Protein AF-A0A7R9UGI3-F1 (afdb_monomer_lite)

Foldseek 3Di:
DEAEAAQLVDPQVVVCVVDALVVLLVVLVVVLVVLLVVQVVVCVVPVDRGAYEYEYECPNPDPDDDPSSVVSVVVSVVVCCVPPPRRQQAYEYAPQDPVNVVVCVVCVVVDDPVVVNRYAYQPDHLCVQCPVSGPCCVPPPPLCCDDCNSNRNVPD

Secondary structure (DSSP, 8-state):
-EEEEEGGG--HHHHTTTS-HHHHHHHHHHHHHHHHHHHHHHHHHHSS---EEEEEE-TT--S---HHHHHHHHHHHHHHHHHSTT-EEEEEEES--HHHHHHHHHHGGGS-HHHHHHEEEPPS-GGGT-GGG-HHHHHHS-GGGS-GGGT-STT-

Sequence (156 aa):
PLAIIRAGKIDAKQLMKAVSVDELVDWFLWNKEQAYRICDGETRATGMLTQQITANDLSDVGVRQDKDFGKALGTSSKLSTKYYPALQSTVVLLNLPLVAKLLFAFFRPLLPEAVLKKIKVCPGNTASGDIATCPFAMARLAVEQLPGFLAGKADK

Structure (mmCIF, N/CA/C/O backbone):
data_AF-A0A7R9UGI3-F1
#
_entry.id   AF-A0A7R9UGI3-F1
#
loop_
_atom_site.group_PDB
_atom_site.id
_atom_site.type_symbol
_atom_site.label_atom_id
_atom_site.label_alt_id
_atom_site.label_comp_id
_atom_site.label_asym_id
_atom_site.label_entity_id
_atom_site.label_seq_id
_atom_site.pdbx_PDB_ins_code
_atom_site.Cartn_x
_atom_site.Cartn_y
_atom_site.Cartn_z
_atom_site.occupancy
_atom_site.B_iso_or_equiv
_atom_site.auth_seq_id
_atom_site.auth_comp_id
_atom_site.auth_asym_id
_atom_site.auth_atom_id
_atom_site.pdbx_PDB_model_num
ATOM 1 N N . PRO A 1 1 ? -7.588 -6.558 8.643 1.00 87.62 1 PRO A N 1
ATOM 2 C CA . PRO A 1 1 ? -6.121 -6.777 8.524 1.00 87.62 1 PRO A CA 1
ATOM 3 C C . PRO A 1 1 ? -5.398 -5.497 8.081 1.00 87.62 1 PRO A C 1
ATOM 5 O O . PRO A 1 1 ? -5.967 -4.713 7.316 1.00 87.62 1 PRO A O 1
ATOM 8 N N . LEU A 1 2 ? -4.167 -5.295 8.559 1.00 87.88 2 LEU A N 1
ATOM 9 C CA . LEU A 1 2 ? -3.303 -4.179 8.176 1.00 87.88 2 LEU A CA 1
ATOM 10 C C . LEU A 1 2 ? -2.200 -4.666 7.230 1.00 87.88 2 LEU A C 1
ATOM 12 O O . LEU A 1 2 ? -1.439 -5.560 7.582 1.00 87.88 2 LEU A O 1
ATOM 16 N N . ALA A 1 3 ? -2.090 -4.044 6.059 1.00 90.50 3 ALA A N 1
ATOM 17 C CA . ALA A 1 3 ? -0.985 -4.260 5.129 1.00 90.50 3 ALA A CA 1
ATOM 18 C C . ALA A 1 3 ? -0.059 -3.036 5.118 1.00 90.50 3 ALA A C 1
ATOM 20 O O . ALA A 1 3 ? -0.515 -1.916 4.882 1.00 90.50 3 ALA A O 1
ATOM 21 N N . ILE A 1 4 ? 1.235 -3.245 5.356 1.00 90.00 4 ILE A N 1
ATOM 22 C CA . ILE A 1 4 ? 2.252 -2.186 5.343 1.00 90.00 4 ILE A CA 1
ATOM 23 C C . ILE A 1 4 ? 3.022 -2.253 4.023 1.00 90.00 4 ILE A C 1
ATOM 25 O O . ILE A 1 4 ? 3.580 -3.290 3.676 1.00 90.00 4 ILE A O 1
ATOM 29 N N . ILE A 1 5 ? 3.066 -1.140 3.295 1.00 91.44 5 ILE A N 1
ATOM 30 C CA . ILE A 1 5 ? 3.742 -1.008 2.002 1.00 91.44 5 ILE A CA 1
ATOM 31 C C . ILE A 1 5 ? 4.811 0.074 2.131 1.00 91.44 5 ILE A C 1
ATOM 33 O O . ILE A 1 5 ? 4.493 1.221 2.431 1.00 91.44 5 ILE A O 1
ATOM 37 N N . ARG A 1 6 ? 6.076 -0.276 1.877 1.00 91.25 6 ARG A N 1
ATOM 38 C CA . ARG A 1 6 ? 7.212 0.662 1.884 1.00 91.25 6 ARG A CA 1
ATOM 39 C C . ARG A 1 6 ? 7.604 1.013 0.455 1.00 91.25 6 ARG A C 1
ATOM 41 O O . ARG A 1 6 ? 8.503 0.403 -0.119 1.00 91.25 6 ARG A O 1
ATOM 48 N N . ALA A 1 7 ? 6.889 1.963 -0.136 1.00 88.69 7 ALA A N 1
ATOM 49 C CA . ALA A 1 7 ? 6.944 2.207 -1.573 1.00 88.69 7 ALA A CA 1
ATOM 50 C C . ALA A 1 7 ? 8.316 2.706 -2.049 1.00 88.69 7 ALA A C 1
ATOM 52 O O . ALA A 1 7 ? 8.755 2.310 -3.120 1.00 88.69 7 ALA A O 1
ATOM 53 N N . GLY A 1 8 ? 9.023 3.525 -1.264 1.00 87.75 8 GLY A N 1
ATOM 54 C CA . GLY A 1 8 ? 10.339 4.044 -1.665 1.00 87.75 8 GLY A CA 1
ATOM 55 C C . GLY A 1 8 ? 11.501 3.067 -1.488 1.00 87.75 8 GLY A C 1
ATOM 56 O O . GLY A 1 8 ? 12.630 3.398 -1.827 1.00 87.75 8 GLY A O 1
ATOM 57 N N . LYS A 1 9 ? 11.257 1.858 -0.964 1.00 90.75 9 LYS A N 1
ATOM 58 C CA . LYS A 1 9 ? 12.301 0.834 -0.788 1.00 90.75 9 LYS A CA 1
ATOM 59 C C . LYS A 1 9 ? 12.423 -0.126 -1.968 1.00 90.75 9 LYS A C 1
ATOM 61 O O . LYS A 1 9 ? 13.299 -0.984 -1.956 1.00 90.75 9 LYS A O 1
ATOM 66 N N . ILE A 1 10 ? 11.555 -0.003 -2.968 1.00 89.94 10 ILE A N 1
ATOM 67 C CA . ILE A 1 10 ? 11.584 -0.871 -4.141 1.00 89.94 10 ILE A CA 1
ATOM 68 C C . ILE A 1 10 ? 12.615 -0.388 -5.167 1.00 89.94 10 ILE A C 1
ATOM 70 O O . ILE A 1 10 ? 12.578 0.762 -5.603 1.00 89.94 10 ILE A O 1
ATOM 74 N N . ASP A 1 11 ? 13.477 -1.291 -5.634 1.00 92.38 11 ASP A N 1
ATOM 75 C CA . ASP A 1 11 ? 14.196 -1.101 -6.896 1.00 92.38 11 ASP A CA 1
ATOM 76 C C . ASP A 1 11 ? 13.352 -1.677 -8.039 1.00 92.38 11 ASP A C 1
ATOM 78 O O . ASP A 1 11 ? 13.524 -2.818 -8.473 1.00 92.38 11 ASP A O 1
ATOM 82 N N . ALA A 1 12 ? 12.386 -0.884 -8.509 1.00 91.88 12 ALA A N 1
ATOM 83 C CA . ALA A 1 12 ? 11.470 -1.308 -9.565 1.00 91.88 12 ALA A CA 1
ATOM 84 C C . ALA A 1 12 ? 12.212 -1.670 -10.863 1.00 91.88 12 ALA A C 1
ATOM 86 O O . ALA A 1 12 ? 11.810 -2.592 -11.565 1.00 91.88 12 ALA A O 1
ATOM 87 N N . LYS A 1 13 ? 13.319 -0.982 -11.172 1.00 92.00 13 LYS A N 1
ATOM 88 C CA . LYS A 1 13 ? 14.089 -1.228 -12.395 1.00 92.00 13 LYS A CA 1
ATOM 89 C C . LYS A 1 13 ? 14.801 -2.573 -12.333 1.00 92.00 13 LYS A C 1
ATOM 91 O O . LYS A 1 13 ? 14.855 -3.275 -13.337 1.00 92.00 13 LYS A O 1
ATOM 96 N N . GLN A 1 14 ? 15.391 -2.917 -11.190 1.00 94.94 14 GLN A N 1
ATOM 97 C CA . GLN A 1 14 ? 16.032 -4.215 -11.019 1.00 94.94 14 GLN A CA 1
ATOM 98 C C . GLN A 1 14 ? 14.997 -5.339 -10.939 1.00 94.94 14 GLN A C 1
ATOM 100 O O . GLN A 1 14 ? 15.191 -6.367 -11.584 1.00 94.94 14 GLN A O 1
ATOM 105 N N . LEU A 1 15 ? 13.880 -5.127 -10.238 1.00 95.38 15 LEU A N 1
ATOM 106 C CA . LEU A 1 15 ? 12.787 -6.097 -10.163 1.00 95.38 15 LEU A CA 1
ATOM 107 C C . LEU A 1 15 ? 12.250 -6.455 -11.554 1.00 95.38 15 LEU A C 1
ATOM 109 O O . LEU A 1 15 ? 12.167 -7.633 -11.885 1.00 95.38 15 LEU A O 1
ATOM 113 N N . MET A 1 16 ? 11.962 -5.459 -12.400 1.00 96.56 16 MET A N 1
ATOM 114 C CA . MET A 1 16 ? 11.424 -5.705 -13.746 1.00 96.56 16 MET A CA 1
ATOM 115 C C . MET A 1 16 ? 12.428 -6.346 -14.718 1.00 96.56 16 MET A C 1
ATOM 117 O O . MET A 1 16 ? 12.049 -6.736 -15.816 1.00 96.56 16 MET A O 1
ATOM 121 N N . LYS A 1 17 ? 13.705 -6.494 -14.338 1.00 96.69 17 LYS A N 1
ATOM 122 C CA . LYS A 1 17 ? 14.652 -7.346 -15.081 1.00 96.69 17 LYS A CA 1
ATOM 123 C C . LYS A 1 17 ? 14.531 -8.825 -14.718 1.00 96.69 17 LYS A C 1
ATOM 125 O O . LYS A 1 17 ? 15.041 -9.657 -15.459 1.00 96.69 17 LYS A O 1
ATOM 130 N N . ALA A 1 18 ? 13.938 -9.135 -13.568 1.00 97.38 18 ALA A N 1
ATOM 131 C CA . ALA A 1 18 ? 13.838 -10.486 -13.029 1.00 97.38 18 ALA A CA 1
ATOM 132 C C . ALA A 1 18 ? 12.454 -11.113 -13.232 1.00 97.38 18 ALA A C 1
ATOM 134 O O . ALA A 1 18 ? 12.356 -12.335 -13.251 1.00 97.38 18 ALA A O 1
ATOM 135 N N . VAL A 1 19 ? 11.405 -10.298 -13.372 1.00 97.94 19 VAL A N 1
ATOM 136 C CA . VAL A 1 19 ? 10.024 -10.762 -13.561 1.00 97.94 19 VAL A CA 1
ATOM 137 C C . VAL A 1 19 ? 9.350 -10.033 -14.715 1.00 97.94 19 VAL A C 1
ATOM 139 O O . VAL A 1 19 ? 9.631 -8.864 -14.988 1.00 97.94 19 VAL A O 1
ATOM 142 N N . SER A 1 20 ? 8.427 -10.719 -15.374 1.00 98.12 20 SER A N 1
ATOM 143 C CA . SER A 1 20 ? 7.534 -10.133 -16.366 1.00 98.12 20 SER A CA 1
ATOM 144 C C . SER A 1 20 ? 6.442 -9.272 -15.719 1.00 98.12 20 SER A C 1
ATOM 146 O O . SER A 1 20 ? 6.178 -9.324 -14.515 1.00 98.12 20 SER A O 1
ATOM 148 N N . VAL A 1 21 ? 5.769 -8.465 -16.547 1.00 98.06 21 VAL A N 1
ATOM 149 C CA . VAL A 1 21 ? 4.607 -7.671 -16.118 1.00 98.06 21 VAL A CA 1
ATOM 150 C C . VAL A 1 21 ? 3.497 -8.570 -15.579 1.00 98.06 21 VAL A C 1
ATOM 152 O O . VAL A 1 21 ? 2.918 -8.239 -14.548 1.00 98.06 21 VAL A O 1
ATOM 155 N N . ASP A 1 22 ? 3.213 -9.687 -16.249 1.00 98.31 22 ASP A N 1
ATOM 156 C CA . ASP A 1 22 ? 2.102 -10.571 -15.888 1.00 98.31 22 ASP A CA 1
ATOM 157 C C . ASP A 1 22 ? 2.385 -11.314 -14.577 1.00 98.31 22 ASP A C 1
ATOM 159 O O . ASP A 1 22 ? 1.532 -11.321 -13.694 1.00 98.31 22 ASP A O 1
ATOM 163 N N . GLU A 1 23 ? 3.613 -11.803 -14.369 1.00 98.44 23 GLU A N 1
ATOM 164 C CA . GLU A 1 23 ? 4.020 -12.399 -13.085 1.00 98.44 23 GLU A CA 1
ATOM 165 C C . GLU A 1 23 ? 3.883 -11.405 -11.926 1.00 98.44 23 GLU A C 1
ATOM 167 O O . GLU A 1 23 ? 3.418 -11.757 -10.840 1.00 98.44 23 GLU A O 1
ATOM 172 N N . LEU A 1 24 ? 4.247 -10.137 -12.145 1.00 97.88 24 LEU A N 1
ATOM 173 C CA . LEU A 1 24 ? 4.084 -9.111 -11.121 1.00 97.88 24 LEU A CA 1
ATOM 174 C C . LEU A 1 24 ? 2.604 -8.747 -10.890 1.00 97.88 24 LEU A C 1
ATOM 176 O O . LEU A 1 24 ? 2.209 -8.472 -9.753 1.00 97.88 24 LEU A O 1
ATOM 180 N N . VAL A 1 25 ? 1.767 -8.757 -11.934 1.00 98.31 25 VAL A N 1
ATOM 181 C CA . VAL A 1 25 ? 0.307 -8.602 -11.800 1.00 98.31 25 VAL A CA 1
ATOM 182 C C . VAL A 1 25 ? -0.272 -9.732 -10.954 1.00 98.31 25 VAL A C 1
ATOM 184 O O . VAL A 1 25 ? -1.016 -9.448 -10.010 1.00 98.31 25 VAL A O 1
ATOM 187 N N . ASP A 1 26 ? 0.101 -10.976 -11.241 1.00 98.12 26 ASP A N 1
ATOM 188 C CA . ASP A 1 26 ? -0.344 -12.152 -10.496 1.00 98.12 26 ASP A CA 1
ATOM 189 C C . ASP A 1 26 ? 0.124 -12.096 -9.046 1.00 98.12 26 ASP A C 1
ATOM 191 O O . ASP A 1 26 ? -0.668 -12.336 -8.135 1.00 98.12 26 ASP A O 1
ATOM 195 N N . TRP A 1 27 ? 1.362 -11.664 -8.798 1.00 97.50 27 TRP A N 1
ATOM 196 C CA . TRP A 1 27 ? 1.856 -11.446 -7.442 1.00 97.50 27 TRP A CA 1
ATOM 197 C C . TRP A 1 27 ? 1.022 -10.402 -6.684 1.00 97.50 27 TRP A C 1
ATOM 199 O O . TRP A 1 27 ? 0.637 -10.619 -5.529 1.00 97.50 27 TRP A O 1
ATOM 209 N N . PHE A 1 28 ? 0.675 -9.276 -7.318 1.00 96.44 28 PHE A N 1
ATOM 210 C CA . PHE A 1 28 ? -0.203 -8.281 -6.698 1.00 96.44 28 PHE A CA 1
ATOM 211 C C . PHE A 1 28 ? -1.602 -8.838 -6.409 1.00 96.44 28 PHE A C 1
ATOM 213 O O . PHE A 1 28 ? -2.161 -8.550 -5.348 1.00 96.44 28 PHE A O 1
ATOM 220 N N . LEU A 1 29 ? -2.177 -9.624 -7.322 1.00 97.06 29 LEU A N 1
ATOM 221 C CA . LEU A 1 29 ? -3.491 -10.244 -7.134 1.00 97.06 29 LEU A CA 1
ATOM 222 C C . LEU A 1 29 ? -3.469 -11.330 -6.060 1.00 97.06 29 LEU A C 1
ATOM 224 O O . LEU A 1 29 ? -4.400 -11.400 -5.260 1.00 97.06 29 LEU A O 1
ATOM 228 N N . TRP A 1 30 ? -2.395 -12.108 -5.976 1.00 97.38 30 TRP A N 1
ATOM 229 C CA . TRP A 1 30 ? -2.197 -13.097 -4.924 1.00 97.38 30 TRP A CA 1
ATOM 230 C C . TRP A 1 30 ? -2.191 -12.441 -3.538 1.00 97.38 30 TRP A C 1
ATOM 232 O O . TRP A 1 30 ? -2.887 -12.906 -2.637 1.00 97.38 30 TRP A O 1
ATOM 242 N N . ASN A 1 31 ? -1.515 -11.297 -3.378 1.00 95.81 31 ASN A N 1
ATOM 243 C CA . ASN A 1 31 ? -1.571 -10.519 -2.134 1.00 95.81 31 ASN A CA 1
ATOM 244 C C . ASN A 1 31 ? -3.004 -10.067 -1.789 1.00 95.81 31 ASN A C 1
ATOM 246 O O . ASN A 1 31 ? -3.379 -10.030 -0.615 1.00 95.81 31 ASN A O 1
ATOM 250 N N . LYS A 1 32 ? -3.827 -9.730 -2.794 1.00 95.25 32 LYS A N 1
ATOM 251 C CA . LYS A 1 32 ? -5.245 -9.393 -2.577 1.00 95.25 32 LYS A CA 1
ATOM 252 C C . LYS A 1 32 ? -6.063 -10.605 -2.149 1.00 95.25 32 LYS A C 1
ATOM 254 O O . LYS A 1 32 ? -6.878 -10.459 -1.245 1.00 95.25 32 LYS A O 1
ATOM 259 N N . GLU A 1 33 ? -5.810 -11.772 -2.731 1.00 96.94 33 GLU A N 1
ATOM 260 C CA . GLU A 1 33 ? -6.464 -13.021 -2.334 1.00 96.94 33 GLU A CA 1
ATOM 261 C C . GLU A 1 33 ? -6.153 -13.369 -0.874 1.00 96.94 33 GLU A C 1
ATOM 263 O O . GLU A 1 33 ? -7.062 -13.647 -0.095 1.00 96.94 33 GLU A O 1
ATOM 268 N N . GLN A 1 34 ? -4.886 -13.266 -0.454 1.00 96.38 34 GLN A N 1
ATOM 269 C CA . GLN A 1 34 ? -4.520 -13.518 0.946 1.00 96.38 34 GLN A CA 1
ATOM 270 C C . GLN A 1 34 ? -5.275 -12.581 1.898 1.00 96.38 34 GLN A C 1
ATOM 272 O O . GLN A 1 34 ? -5.852 -13.017 2.894 1.00 96.38 34 GLN A O 1
ATOM 277 N N . ALA A 1 35 ? -5.331 -11.292 1.562 1.00 95.75 35 ALA A N 1
ATOM 278 C CA . ALA A 1 35 ? -6.078 -10.313 2.336 1.00 95.75 35 ALA A CA 1
ATOM 279 C C . ALA A 1 35 ? -7.585 -10.594 2.369 1.00 95.75 35 ALA A C 1
ATOM 281 O O . ALA A 1 35 ? -8.212 -10.432 3.417 1.00 95.75 35 ALA A O 1
ATOM 282 N N . TYR A 1 36 ? -8.164 -11.005 1.238 1.00 96.81 36 TYR A N 1
ATOM 283 C CA . TYR A 1 36 ? -9.571 -11.374 1.140 1.00 96.81 36 TYR A CA 1
ATOM 284 C C . TYR A 1 36 ? -9.898 -12.547 2.058 1.00 96.81 36 TYR A C 1
ATOM 286 O O . TYR A 1 36 ? -10.822 -12.434 2.857 1.00 96.81 36 TYR A O 1
ATOM 294 N N . ARG A 1 37 ? -9.096 -13.616 2.031 1.00 97.12 37 ARG A N 1
ATOM 295 C CA . ARG A 1 37 ? -9.298 -14.790 2.892 1.00 97.12 37 ARG A CA 1
ATOM 296 C C . ARG A 1 37 ? -9.259 -14.442 4.378 1.00 97.12 37 ARG A C 1
ATOM 298 O O . ARG A 1 37 ? -10.087 -14.939 5.135 1.00 97.12 37 ARG A O 1
ATOM 305 N N . ILE A 1 38 ? -8.347 -13.556 4.789 1.00 96.31 38 ILE A N 1
ATOM 306 C CA . ILE A 1 38 ? -8.290 -13.068 6.176 1.00 96.31 38 ILE A CA 1
ATOM 307 C C . ILE A 1 38 ? -9.563 -12.280 6.516 1.00 96.31 38 ILE A C 1
ATOM 309 O O . ILE A 1 38 ? -10.205 -12.549 7.525 1.00 96.31 38 ILE A O 1
ATOM 313 N N . CYS A 1 39 ? -9.953 -11.320 5.673 1.00 96.50 39 CYS A N 1
ATOM 314 C CA . CYS A 1 39 ? -11.161 -10.521 5.890 1.00 96.50 39 CYS A CA 1
ATOM 315 C C . CYS A 1 39 ? -12.440 -11.372 5.920 1.00 96.50 39 CYS A C 1
ATOM 317 O O . CYS A 1 39 ? -13.304 -11.125 6.758 1.00 96.50 39 CYS A O 1
ATOM 319 N N . ASP A 1 40 ? -12.577 -12.351 5.025 1.00 96.88 40 ASP A N 1
ATOM 320 C CA . ASP A 1 40 ? -13.732 -13.253 4.967 1.00 96.88 40 ASP A CA 1
ATOM 321 C C . ASP A 1 40 ? -13.807 -14.126 6.226 1.00 96.88 40 ASP A C 1
ATOM 323 O O . ASP A 1 40 ? -14.865 -14.204 6.848 1.00 96.88 40 ASP A O 1
ATOM 327 N N . GLY A 1 41 ? -12.675 -14.687 6.667 1.00 97.38 41 GLY A N 1
ATOM 328 C CA . GLY A 1 41 ? -12.589 -15.453 7.912 1.00 97.38 41 GLY A CA 1
ATOM 329 C C . GLY A 1 41 ? -13.033 -14.647 9.135 1.00 97.38 41 GLY A C 1
ATOM 330 O O . GLY A 1 41 ? -13.931 -15.074 9.861 1.00 97.38 41 GLY A O 1
ATOM 331 N N . GLU A 1 42 ? -12.479 -13.446 9.318 1.00 96.25 42 GLU A N 1
ATOM 332 C CA . GLU A 1 42 ? -12.858 -12.537 10.413 1.00 96.25 42 GLU A CA 1
ATOM 333 C C . GLU A 1 42 ? -14.326 -12.100 10.328 1.00 96.25 42 GLU A C 1
ATOM 335 O O . GLU A 1 42 ? -15.028 -12.018 11.338 1.00 96.25 42 GLU A O 1
ATOM 340 N N . THR A 1 43 ? -14.829 -11.869 9.112 1.00 97.31 43 THR A N 1
ATOM 341 C CA . THR A 1 43 ? -16.236 -11.511 8.896 1.00 97.31 43 THR A CA 1
ATOM 342 C C . THR A 1 43 ? -17.168 -12.635 9.333 1.00 97.31 43 THR A C 1
ATOM 344 O O . THR A 1 43 ? -18.160 -12.378 10.011 1.00 97.31 43 THR A O 1
ATOM 347 N N . ARG A 1 44 ? -16.848 -13.889 8.994 1.00 97.56 44 ARG A N 1
ATOM 348 C CA . ARG A 1 44 ? -17.637 -15.058 9.413 1.00 97.56 44 ARG A CA 1
ATOM 349 C C . ARG A 1 44 ? -17.567 -15.294 10.916 1.00 97.56 44 ARG A C 1
ATOM 351 O O . ARG A 1 44 ? -18.580 -15.648 11.507 1.00 97.56 44 ARG A O 1
ATOM 358 N N . ALA A 1 45 ? -16.399 -15.089 11.523 1.00 97.81 45 ALA A N 1
ATOM 359 C CA . ALA A 1 45 ? -16.202 -15.290 12.955 1.00 97.81 45 ALA A CA 1
ATOM 360 C C . ALA A 1 45 ? -16.952 -14.253 13.807 1.00 97.81 45 ALA A C 1
ATOM 362 O O . ALA A 1 45 ? -17.497 -14.589 14.854 1.00 97.81 45 ALA A O 1
ATOM 363 N N . THR A 1 46 ? -16.989 -12.996 13.358 1.00 97.00 46 THR A N 1
ATOM 364 C CA . THR A 1 46 ? -17.544 -11.878 14.140 1.00 97.00 46 THR A CA 1
ATOM 365 C C . THR A 1 46 ? -18.959 -11.472 13.732 1.00 97.00 46 THR A C 1
ATOM 367 O O . THR A 1 46 ? -19.618 -10.735 14.462 1.00 97.00 46 THR A O 1
ATOM 370 N N . GLY A 1 47 ? -19.422 -11.894 12.552 1.00 96.44 47 GLY A N 1
ATOM 371 C CA . GLY A 1 47 ? -20.661 -11.402 11.944 1.00 96.44 47 GLY A CA 1
ATOM 372 C C . GLY A 1 47 ? -20.581 -9.948 11.456 1.00 96.44 47 GLY A C 1
ATOM 373 O O . GLY A 1 47 ? -21.592 -9.394 11.028 1.00 96.44 47 GLY A O 1
ATOM 374 N N . MET A 1 48 ? -19.402 -9.317 11.503 1.00 94.62 48 MET A N 1
ATOM 375 C CA . MET A 1 48 ? -19.184 -7.932 11.083 1.00 94.62 48 MET A CA 1
ATOM 376 C C . MET A 1 48 ? -18.286 -7.869 9.852 1.00 94.62 48 MET A C 1
ATOM 378 O O . MET A 1 48 ? -17.220 -8.479 9.818 1.00 94.62 48 MET A O 1
ATOM 382 N N . LEU A 1 49 ? -18.683 -7.077 8.849 1.00 94.56 49 LEU A N 1
ATOM 383 C CA . LEU A 1 49 ? -17.891 -6.909 7.630 1.00 94.56 49 LEU A CA 1
ATOM 384 C C . LEU A 1 49 ? -16.492 -6.374 7.958 1.00 94.56 49 LEU A C 1
ATOM 386 O O . LEU A 1 49 ? -16.322 -5.219 8.353 1.00 94.56 49 LEU A O 1
ATOM 390 N N . THR A 1 50 ? -15.488 -7.210 7.722 1.00 94.62 50 THR A N 1
ATOM 391 C CA . THR A 1 50 ? -14.082 -6.876 7.920 1.00 94.62 50 THR A CA 1
ATOM 392 C C . THR A 1 50 ? -13.445 -6.489 6.593 1.00 94.62 50 THR A C 1
ATOM 394 O O . THR A 1 50 ? -13.628 -7.140 5.568 1.00 94.62 50 THR A O 1
ATOM 397 N N . GLN A 1 51 ? -12.672 -5.405 6.610 1.00 94.38 51 GLN A N 1
ATOM 398 C CA . GLN A 1 51 ? -12.009 -4.855 5.431 1.00 94.38 51 GLN A CA 1
ATOM 399 C C . GLN A 1 51 ? -10.523 -4.605 5.709 1.00 94.38 51 GLN A C 1
ATOM 401 O O . GLN A 1 51 ? -10.086 -4.442 6.852 1.00 94.38 51 GLN A O 1
ATOM 406 N N . GLN A 1 52 ? -9.732 -4.537 4.643 1.00 93.88 52 GLN A N 1
ATOM 407 C CA . GLN A 1 52 ? -8.309 -4.244 4.717 1.00 93.88 52 GLN A CA 1
ATOM 408 C C . GLN A 1 52 ? -8.045 -2.738 4.856 1.00 93.88 52 GLN A C 1
ATOM 410 O O . GLN A 1 52 ? -8.637 -1.906 4.156 1.00 93.88 52 GLN A O 1
ATOM 415 N N . ILE A 1 53 ? -7.068 -2.407 5.701 1.00 91.44 53 ILE A N 1
ATOM 416 C CA . ILE A 1 53 ? -6.400 -1.105 5.745 1.00 91.44 53 ILE A CA 1
ATOM 417 C C . ILE A 1 53 ? -4.995 -1.271 5.155 1.00 91.44 53 ILE A C 1
ATOM 419 O O . ILE A 1 53 ? -4.305 -2.236 5.475 1.00 91.44 53 ILE A O 1
ATOM 423 N N . THR A 1 54 ? -4.560 -0.345 4.297 1.00 91.00 54 THR A N 1
ATOM 424 C CA . THR A 1 54 ? -3.160 -0.282 3.843 1.00 91.00 54 THR A CA 1
ATOM 425 C C . THR A 1 54 ? -2.481 0.958 4.400 1.00 91.00 54 THR A C 1
ATOM 427 O O . THR A 1 54 ? -3.001 2.062 4.256 1.00 91.00 54 THR A O 1
ATOM 430 N N . ALA A 1 55 ? -1.316 0.784 5.015 1.00 88.75 55 ALA A N 1
ATOM 431 C CA . ALA A 1 55 ? -0.421 1.863 5.406 1.00 88.75 55 ALA A CA 1
ATOM 432 C C . ALA A 1 55 ? 0.730 1.940 4.404 1.00 88.75 55 ALA A C 1
ATOM 434 O O . ALA A 1 55 ? 1.508 1.002 4.267 1.00 88.75 55 ALA A O 1
ATOM 435 N N . ASN A 1 56 ? 0.810 3.050 3.678 1.00 89.44 56 ASN A N 1
ATOM 436 C CA . ASN A 1 56 ? 1.768 3.260 2.603 1.00 89.44 56 ASN A CA 1
ATOM 437 C C . ASN A 1 56 ? 2.801 4.260 3.105 1.00 89.44 56 ASN A C 1
ATOM 439 O O . ASN A 1 56 ? 2.520 5.454 3.183 1.00 89.44 56 ASN A O 1
ATOM 443 N N . ASP A 1 57 ? 3.971 3.759 3.475 1.00 88.56 57 ASP A N 1
ATOM 444 C CA . ASP A 1 57 ? 5.148 4.566 3.755 1.00 88.56 57 ASP A CA 1
ATOM 445 C C . ASP A 1 57 ? 5.757 5.031 2.432 1.00 88.56 57 ASP A C 1
ATOM 447 O O . ASP A 1 57 ? 6.272 4.231 1.642 1.00 88.56 57 ASP A O 1
ATOM 451 N N . LEU A 1 58 ? 5.641 6.335 2.185 1.00 88.62 58 LEU A N 1
ATOM 452 C CA . LEU A 1 58 ? 6.119 6.992 0.975 1.00 88.62 58 LEU A CA 1
ATOM 453 C C . LEU A 1 58 ? 7.472 7.686 1.177 1.00 88.62 58 LEU A C 1
ATOM 455 O O . LEU A 1 58 ? 7.892 8.457 0.310 1.00 88.62 58 LEU A O 1
ATOM 459 N N . SER A 1 59 ? 8.166 7.394 2.284 1.00 86.56 59 SER A N 1
ATOM 460 C CA . SER A 1 59 ? 9.568 7.784 2.455 1.00 86.56 59 SER A CA 1
ATOM 461 C C . SER A 1 59 ? 10.379 7.291 1.263 1.00 86.56 59 SER A C 1
ATOM 463 O O . SER A 1 59 ? 10.183 6.162 0.815 1.00 86.56 59 SER A O 1
ATOM 465 N N . ASP A 1 60 ? 11.283 8.129 0.762 1.00 85.75 60 ASP A N 1
ATOM 466 C CA . ASP A 1 60 ? 12.191 7.826 -0.353 1.00 85.75 60 ASP A CA 1
ATOM 467 C C . ASP A 1 60 ? 11.510 7.540 -1.705 1.00 85.75 60 ASP A C 1
ATOM 469 O O . ASP A 1 60 ? 12.167 7.113 -2.654 1.00 85.75 60 ASP A O 1
ATOM 473 N N . VAL A 1 61 ? 10.201 7.787 -1.844 1.00 84.19 61 VAL A N 1
ATOM 474 C CA . VAL A 1 61 ? 9.525 7.630 -3.138 1.00 84.19 61 VAL A CA 1
ATOM 475 C C . VAL A 1 61 ? 10.044 8.669 -4.131 1.00 84.19 61 VAL A C 1
ATOM 477 O O . VAL A 1 61 ? 9.884 9.877 -3.946 1.00 84.19 61 VAL A O 1
ATOM 480 N N . GLY A 1 62 ? 10.642 8.180 -5.217 1.00 76.94 62 GLY A N 1
ATOM 481 C CA . GLY A 1 62 ? 11.061 8.995 -6.351 1.00 76.94 62 GLY A CA 1
ATOM 482 C C . GLY A 1 62 ? 9.895 9.416 -7.252 1.00 76.94 62 GLY A C 1
ATOM 483 O O . GLY A 1 62 ? 8.833 8.799 -7.272 1.00 76.94 62 GLY A O 1
ATOM 484 N N . VAL A 1 63 ? 10.112 10.462 -8.054 1.00 70.06 63 VAL A N 1
ATOM 485 C CA . VAL A 1 63 ? 9.106 10.995 -8.998 1.00 70.06 63 VAL A CA 1
ATOM 486 C C . VAL A 1 63 ? 8.959 10.115 -10.249 1.00 70.06 63 VAL A C 1
ATOM 488 O O . VAL A 1 63 ? 7.939 10.161 -10.934 1.00 70.06 63 VAL A O 1
ATOM 491 N N . ARG A 1 64 ? 9.973 9.301 -10.569 1.00 73.06 64 ARG A N 1
ATOM 492 C CA . ARG A 1 64 ? 10.006 8.472 -11.778 1.00 73.06 64 ARG A CA 1
ATOM 493 C C . ARG A 1 64 ? 9.807 7.003 -11.425 1.00 73.06 64 ARG A C 1
ATOM 495 O O . ARG A 1 64 ? 10.642 6.412 -10.750 1.00 73.06 64 ARG A O 1
ATOM 502 N N . GLN A 1 65 ? 8.727 6.424 -11.935 1.00 79.31 65 GLN A N 1
ATOM 503 C CA . GLN A 1 65 ? 8.431 4.998 -11.831 1.00 79.31 65 GLN A CA 1
ATOM 504 C C . GLN A 1 65 ? 8.894 4.273 -13.101 1.00 79.31 65 GLN A C 1
ATOM 506 O O . GLN A 1 65 ? 8.851 4.837 -14.200 1.00 79.31 65 GLN A O 1
ATOM 511 N N . ASP A 1 66 ? 9.343 3.027 -12.955 1.00 91.06 66 ASP A N 1
ATOM 512 C CA . ASP A 1 66 ? 9.564 2.142 -14.097 1.00 91.06 66 ASP A CA 1
ATOM 513 C C . ASP A 1 66 ? 8.238 1.909 -14.850 1.00 91.06 66 ASP A C 1
ATOM 515 O O . ASP A 1 66 ? 7.180 1.760 -14.231 1.00 91.06 66 ASP A O 1
ATOM 519 N N . LYS A 1 67 ? 8.273 1.937 -16.189 1.00 93.62 67 LYS A N 1
ATOM 520 C CA . LYS A 1 67 ? 7.055 1.893 -17.015 1.00 93.62 67 LYS A CA 1
ATOM 521 C C . LYS A 1 67 ? 6.322 0.562 -16.883 1.00 93.62 67 LYS A C 1
ATOM 523 O O . LYS A 1 67 ? 5.094 0.562 -16.791 1.00 93.62 67 LYS A O 1
ATOM 528 N N . ASP A 1 68 ? 7.059 -0.540 -16.850 1.00 95.62 68 ASP A N 1
ATOM 529 C CA . ASP A 1 68 ? 6.484 -1.880 -16.796 1.00 95.62 68 ASP A CA 1
ATOM 530 C C . ASP A 1 68 ? 5.983 -2.184 -15.386 1.00 95.62 68 ASP A C 1
ATOM 532 O O . ASP A 1 68 ? 4.876 -2.699 -15.220 1.00 95.62 68 ASP A O 1
ATOM 536 N N . PHE A 1 69 ? 6.703 -1.714 -14.365 1.00 94.75 69 PHE A N 1
ATOM 537 C CA . PHE A 1 69 ? 6.209 -1.735 -12.989 1.00 94.75 69 PHE A CA 1
ATOM 538 C C . PHE A 1 69 ? 4.905 -0.927 -12.835 1.00 94.75 69 PHE A C 1
ATOM 540 O O . PHE A 1 69 ? 3.937 -1.384 -12.223 1.00 94.75 69 PHE A O 1
ATOM 547 N N . GLY A 1 70 ? 4.841 0.272 -13.427 1.00 93.38 70 GLY A N 1
ATOM 548 C CA . GLY A 1 70 ? 3.628 1.094 -13.465 1.00 93.38 70 GLY A CA 1
ATOM 549 C C . GLY A 1 70 ? 2.467 0.415 -14.196 1.00 93.38 70 GLY A C 1
ATOM 550 O O . GLY A 1 70 ? 1.329 0.457 -13.720 1.00 93.38 70 GLY A O 1
ATOM 551 N N . LYS A 1 71 ? 2.749 -0.266 -15.313 1.00 95.81 71 LYS A N 1
ATOM 552 C CA . LYS A 1 71 ? 1.763 -1.058 -16.060 1.00 95.81 71 LYS A CA 1
ATOM 553 C C . LYS A 1 71 ? 1.217 -2.214 -15.219 1.00 95.81 71 LYS A C 1
ATOM 555 O O . LYS A 1 71 ? -0.004 -2.389 -15.176 1.00 95.81 71 LYS A O 1
ATOM 560 N N . ALA A 1 72 ? 2.081 -2.955 -14.526 1.00 96.62 72 ALA A N 1
ATOM 561 C CA . ALA A 1 72 ? 1.677 -4.041 -13.635 1.00 96.62 72 ALA A CA 1
ATOM 562 C C . ALA A 1 72 ? 0.783 -3.526 -12.496 1.00 96.62 72 ALA A C 1
ATOM 564 O O . ALA A 1 72 ? -0.321 -4.032 -12.290 1.00 96.62 72 ALA A O 1
ATOM 565 N N . LEU A 1 73 ? 1.201 -2.452 -11.816 1.00 93.25 73 LEU A N 1
ATOM 566 C CA . LEU A 1 73 ? 0.440 -1.837 -10.725 1.00 93.25 73 LEU A CA 1
ATOM 567 C C . LEU A 1 73 ? -0.932 -1.314 -11.184 1.00 93.25 73 LEU A C 1
ATOM 569 O O . LEU A 1 73 ? -1.941 -1.495 -10.498 1.00 93.25 73 LEU A O 1
ATOM 573 N N . GLY A 1 74 ? -0.991 -0.665 -12.349 1.00 92.06 74 GLY A N 1
ATOM 574 C CA . GLY A 1 74 ? -2.239 -0.159 -12.920 1.00 92.06 74 GLY A CA 1
ATOM 575 C C . GLY A 1 74 ? -3.196 -1.279 -13.335 1.00 92.06 74 GLY A C 1
ATOM 576 O O . GLY A 1 74 ? -4.401 -1.192 -13.084 1.00 92.06 74 GLY A O 1
ATOM 577 N N . THR A 1 75 ? -2.668 -2.348 -13.932 1.00 96.50 75 THR A N 1
ATOM 578 C CA . THR A 1 75 ? -3.451 -3.520 -14.350 1.00 96.50 75 THR A CA 1
ATOM 579 C C . THR A 1 75 ? -4.010 -4.263 -13.140 1.00 96.50 75 THR A C 1
ATOM 581 O O . THR A 1 75 ? -5.221 -4.481 -13.063 1.00 96.50 75 THR A O 1
ATOM 584 N N . SER A 1 76 ? -3.172 -4.554 -12.141 1.00 95.56 76 SER A N 1
ATOM 585 C CA . SER A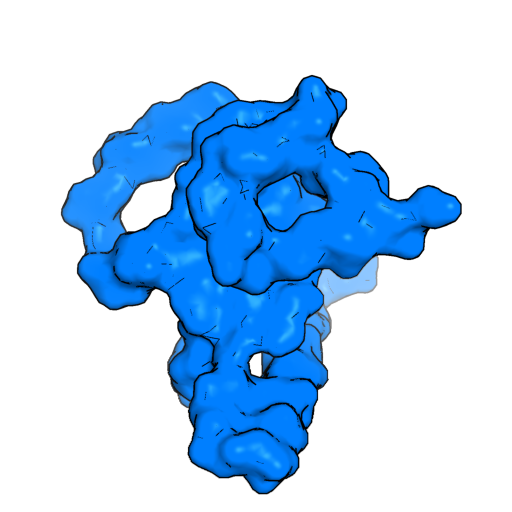 1 76 ? -3.606 -5.228 -10.914 1.00 95.56 76 SER A CA 1
ATOM 586 C C . SER A 1 76 ? -4.610 -4.387 -10.115 1.00 95.56 76 SER A C 1
ATOM 588 O O . SER A 1 76 ? -5.579 -4.924 -9.582 1.00 95.56 76 SER A O 1
ATOM 590 N N . SER A 1 77 ? -4.470 -3.057 -10.096 1.00 90.25 77 SER A N 1
ATOM 591 C CA . SER A 1 77 ? -5.440 -2.152 -9.458 1.00 90.25 77 SER A CA 1
ATOM 592 C C . SER A 1 77 ? -6.830 -2.233 -10.105 1.00 90.25 77 SER A C 1
ATOM 594 O O . SER A 1 77 ? -7.837 -2.333 -9.398 1.00 90.25 77 SER A O 1
ATOM 596 N N . LYS A 1 78 ? -6.903 -2.268 -11.444 1.00 92.25 78 LYS A N 1
ATOM 597 C CA . LYS A 1 78 ? -8.171 -2.450 -12.174 1.00 92.25 78 LYS A CA 1
ATOM 598 C C . LYS A 1 78 ? -8.793 -3.818 -11.891 1.00 92.25 78 LYS A C 1
ATOM 600 O O . LYS A 1 78 ? -9.970 -3.891 -11.545 1.00 92.25 78 LYS A O 1
ATOM 605 N N . LEU A 1 79 ? -7.998 -4.884 -11.986 1.00 95.38 79 LEU A N 1
ATOM 606 C CA . LEU A 1 79 ? -8.458 -6.252 -11.735 1.00 95.38 79 LEU A CA 1
ATOM 607 C C . LEU A 1 79 ? -8.909 -6.448 -10.284 1.00 95.38 79 LEU A C 1
ATOM 609 O O . LEU A 1 79 ? -9.973 -7.010 -10.048 1.00 95.38 79 LEU A O 1
ATOM 613 N N . SER A 1 80 ? -8.175 -5.906 -9.312 1.00 91.12 80 SER A N 1
ATOM 614 C CA . SER A 1 80 ? -8.545 -6.010 -7.896 1.00 91.12 80 SER A CA 1
ATOM 615 C C . SER A 1 80 ? -9.876 -5.330 -7.575 1.00 91.12 80 SER A C 1
ATOM 617 O O . SER A 1 80 ? -10.633 -5.841 -6.759 1.00 91.12 80 SER A O 1
ATOM 619 N N . THR A 1 81 ? -10.206 -4.229 -8.258 1.00 87.81 81 THR A N 1
ATOM 620 C CA . THR A 1 81 ? -11.511 -3.565 -8.104 1.00 87.81 81 THR A CA 1
ATOM 621 C C . THR A 1 81 ? -12.655 -4.441 -8.626 1.00 87.81 81 THR A C 1
ATOM 623 O O . THR A 1 81 ? -13.757 -4.384 -8.088 1.00 87.81 81 THR A O 1
ATOM 626 N N . LYS A 1 82 ? -12.389 -5.266 -9.648 1.00 92.75 82 LYS A N 1
ATOM 627 C CA . LYS A 1 82 ? -13.356 -6.208 -10.224 1.00 92.75 82 LYS A CA 1
ATOM 628 C C . LYS A 1 82 ? -13.509 -7.477 -9.380 1.00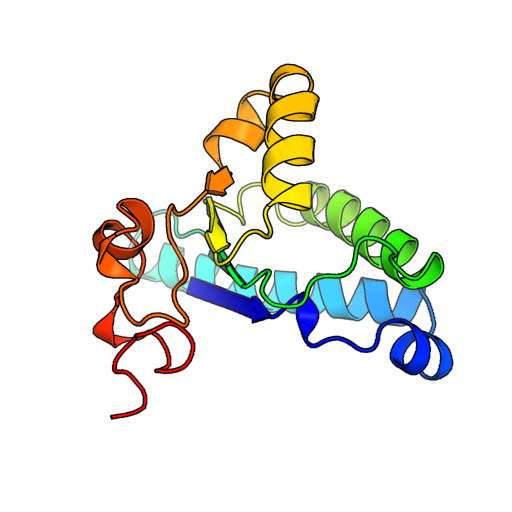 92.75 82 LYS A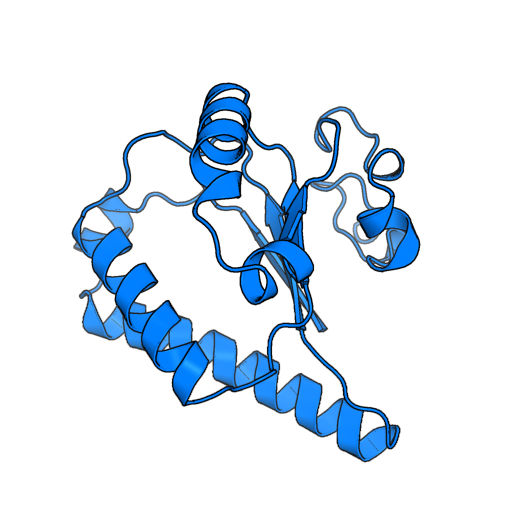 C 1
ATOM 630 O O . LYS A 1 82 ? -14.632 -7.901 -9.144 1.00 92.75 82 LYS A O 1
ATOM 635 N N . TYR A 1 83 ? -12.401 -8.087 -8.964 1.00 94.44 83 TYR A N 1
ATOM 636 C CA . TYR A 1 83 ? -12.405 -9.393 -8.293 1.00 94.44 83 TYR A CA 1
ATOM 637 C C . TYR A 1 83 ? -12.635 -9.307 -6.786 1.00 94.44 83 TYR A C 1
ATOM 639 O O . TYR A 1 83 ? -13.258 -10.195 -6.219 1.00 94.44 83 TYR A O 1
ATOM 647 N N . TYR A 1 84 ? -12.192 -8.223 -6.148 1.00 93.44 84 TYR A N 1
ATOM 648 C CA . TYR A 1 84 ? -12.287 -8.040 -4.699 1.00 93.44 84 TYR A CA 1
ATOM 649 C C . TYR A 1 84 ? -13.031 -6.744 -4.357 1.00 93.44 84 TYR A C 1
ATOM 651 O O . TYR A 1 84 ? -12.467 -5.839 -3.719 1.00 93.44 84 TYR A O 1
ATOM 659 N N . PRO A 1 85 ? -14.298 -6.606 -4.798 1.00 88.56 85 PRO A N 1
ATOM 660 C CA . PRO A 1 85 ? -15.081 -5.425 -4.485 1.00 88.56 85 PRO A CA 1
ATOM 661 C C . PRO A 1 85 ? -15.190 -5.276 -2.964 1.00 88.56 85 PRO A C 1
ATOM 663 O O . PRO A 1 85 ? -15.339 -6.244 -2.228 1.00 88.56 85 PRO A O 1
ATOM 666 N N . ALA A 1 86 ? -15.077 -4.038 -2.485 1.00 85.31 86 ALA A N 1
ATOM 667 C CA . ALA A 1 86 ? -15.132 -3.698 -1.062 1.00 85.31 86 ALA A CA 1
ATOM 668 C C . ALA A 1 86 ? -14.052 -4.329 -0.154 1.00 85.31 86 ALA A C 1
ATOM 670 O O . ALA A 1 86 ? -14.128 -4.142 1.055 1.00 85.31 86 ALA A O 1
ATOM 671 N N . LEU A 1 87 ? -12.993 -4.958 -0.678 1.00 92.50 87 LEU A N 1
ATOM 672 C CA . LEU A 1 87 ? -11.902 -5.452 0.176 1.00 92.50 87 LEU A CA 1
ATOM 673 C C . LEU A 1 87 ? -11.162 -4.313 0.897 1.00 92.50 87 LEU A C 1
ATOM 675 O O . LEU A 1 87 ? -10.809 -4.429 2.067 1.00 92.50 87 LEU A O 1
ATOM 679 N N . GLN A 1 88 ? -10.921 -3.197 0.207 1.00 90.62 88 GLN A N 1
ATOM 680 C CA . GLN A 1 88 ? -10.169 -2.067 0.754 1.00 90.62 88 GLN A CA 1
ATOM 681 C C . GLN A 1 88 ? -11.096 -1.044 1.431 1.00 90.62 88 GLN A C 1
ATOM 683 O O . GLN A 1 88 ? -11.872 -0.362 0.745 1.00 90.62 88 GLN A O 1
ATOM 688 N N . SER A 1 89 ? -10.933 -0.875 2.748 1.00 90.94 89 SER A N 1
ATOM 689 C CA . SER A 1 89 ? -11.580 0.186 3.536 1.00 90.94 89 SER A CA 1
ATOM 690 C C . SER A 1 89 ? -10.824 1.503 3.424 1.00 90.94 89 SER A C 1
ATOM 692 O O . SER A 1 89 ? -11.404 2.536 3.093 1.00 90.94 89 SER A O 1
ATOM 694 N N . THR A 1 90 ? -9.524 1.499 3.731 1.00 89.75 90 THR A N 1
ATOM 695 C CA . THR A 1 90 ? -8.769 2.749 3.896 1.00 89.75 90 THR A CA 1
ATOM 696 C C . THR A 1 90 ? -7.331 2.621 3.425 1.00 89.75 90 THR A C 1
ATOM 698 O O . THR A 1 90 ? -6.683 1.610 3.673 1.00 89.75 90 THR A O 1
ATOM 701 N N . VAL A 1 91 ? -6.845 3.648 2.735 1.00 90.31 91 VAL A N 1
ATOM 702 C CA . VAL A 1 91 ? -5.475 3.797 2.247 1.00 90.31 91 VAL A CA 1
ATOM 703 C C . VAL A 1 91 ? -4.846 4.956 3.010 1.00 90.31 91 VAL A C 1
ATOM 705 O O . VAL A 1 91 ? -5.190 6.116 2.792 1.00 90.31 91 VAL A O 1
ATOM 708 N N . VAL A 1 92 ? -3.950 4.635 3.932 1.00 88.75 92 VAL A N 1
ATOM 709 C CA . VAL A 1 92 ? -3.209 5.601 4.740 1.00 88.75 92 VAL A CA 1
ATOM 710 C C . VAL A 1 92 ? -1.910 5.932 4.022 1.00 88.75 92 VAL A C 1
ATOM 712 O O . VAL A 1 92 ? -1.171 5.021 3.648 1.00 88.75 92 VAL A O 1
ATOM 715 N N . LEU A 1 93 ? -1.641 7.217 3.809 1.00 88.56 93 LEU A N 1
ATOM 716 C CA . LEU A 1 93 ? -0.395 7.715 3.230 1.00 88.56 93 LEU A CA 1
ATOM 717 C C . LEU A 1 93 ? 0.453 8.328 4.346 1.00 88.56 93 LEU A C 1
ATOM 719 O O . LEU A 1 93 ? 0.047 9.315 4.964 1.00 88.56 93 LEU A O 1
ATOM 723 N N . LEU A 1 94 ? 1.614 7.728 4.590 1.00 86.88 94 LEU A N 1
ATOM 724 C CA . LEU A 1 94 ? 2.612 8.129 5.579 1.00 86.88 94 LEU A CA 1
ATOM 725 C C . LEU A 1 94 ? 3.821 8.737 4.859 1.00 86.88 94 LEU A C 1
ATOM 727 O O . LEU A 1 94 ? 4.126 8.353 3.730 1.00 86.88 94 LEU A O 1
ATOM 731 N N . ASN A 1 95 ? 4.516 9.673 5.512 1.00 86.50 95 ASN A N 1
ATOM 732 C CA . ASN A 1 95 ? 5.789 10.240 5.037 1.00 86.50 95 ASN A CA 1
ATOM 733 C C . ASN A 1 95 ? 5.749 10.806 3.613 1.00 86.50 95 ASN A C 1
ATOM 735 O O . ASN A 1 95 ? 6.720 10.724 2.868 1.00 86.50 95 ASN A O 1
ATOM 739 N N . LEU A 1 96 ? 4.612 11.386 3.222 1.00 84.69 96 LEU A N 1
ATOM 740 C CA . LEU A 1 96 ? 4.416 11.904 1.872 1.00 84.69 96 LEU A CA 1
ATOM 741 C C . LEU A 1 96 ? 5.423 13.051 1.598 1.00 84.69 96 LEU A C 1
ATOM 743 O O . LEU A 1 96 ? 5.363 14.075 2.297 1.00 84.69 96 LEU A O 1
ATOM 747 N N . PRO A 1 97 ? 6.331 12.920 0.605 1.00 82.56 97 PRO A N 1
ATOM 748 C CA . PRO A 1 97 ? 7.315 13.955 0.300 1.00 82.56 97 PRO A CA 1
ATOM 749 C C . PRO A 1 97 ? 6.634 15.227 -0.214 1.00 82.56 97 PRO A C 1
ATOM 751 O O . PRO A 1 97 ? 5.539 15.174 -0.777 1.00 82.56 97 PRO A O 1
ATOM 754 N N . LEU A 1 98 ? 7.278 16.387 -0.036 1.00 81.19 98 LEU A N 1
ATOM 755 C CA . LEU A 1 98 ? 6.683 17.700 -0.335 1.00 81.19 98 LEU A CA 1
ATOM 756 C C . LEU A 1 98 ? 6.150 17.793 -1.776 1.00 81.19 98 LEU A C 1
ATOM 758 O O . LEU A 1 98 ? 5.035 18.259 -1.997 1.00 81.19 98 LEU A O 1
ATOM 762 N N . VAL A 1 99 ? 6.908 17.279 -2.747 1.00 77.81 99 VAL A N 1
ATOM 763 C CA . VAL A 1 99 ? 6.500 17.249 -4.160 1.00 77.81 99 VAL A CA 1
ATOM 764 C C . VAL A 1 99 ? 5.231 16.414 -4.352 1.00 77.81 99 VAL A C 1
ATOM 766 O O . VAL A 1 99 ? 4.299 16.850 -5.023 1.00 77.81 99 VAL A O 1
ATOM 769 N N . ALA A 1 100 ? 5.142 15.244 -3.715 1.00 79.00 100 ALA A N 1
ATOM 770 C CA . ALA A 1 100 ? 3.957 14.395 -3.799 1.00 79.00 100 ALA A CA 1
ATOM 771 C C . ALA A 1 100 ? 2.753 14.996 -3.050 1.00 79.00 100 ALA A C 1
ATOM 773 O O . ALA A 1 100 ? 1.623 14.836 -3.505 1.00 79.00 100 ALA A O 1
ATOM 774 N N . LYS A 1 101 ? 2.977 15.742 -1.956 1.00 80.56 101 LYS A N 1
ATOM 775 C CA . LYS A 1 101 ? 1.936 16.541 -1.280 1.00 80.56 101 LYS A CA 1
ATOM 776 C C . LYS A 1 101 ? 1.341 17.584 -2.224 1.00 80.56 101 LYS A C 1
ATOM 778 O O . LYS A 1 101 ? 0.120 17.678 -2.317 1.00 80.56 101 LYS A O 1
ATOM 783 N N . LEU A 1 102 ? 2.191 18.324 -2.938 1.00 79.19 102 LEU A N 1
ATOM 784 C CA . LEU A 1 102 ? 1.767 19.351 -3.893 1.00 79.19 102 LEU A CA 1
ATOM 785 C C . LEU A 1 102 ? 1.003 18.744 -5.075 1.00 79.19 102 LEU A C 1
ATOM 787 O O . LEU A 1 102 ? -0.089 19.208 -5.396 1.00 79.19 102 LEU A O 1
ATOM 791 N N . LEU A 1 103 ? 1.522 17.665 -5.670 1.00 77.56 103 LEU A N 1
ATOM 792 C CA . LEU A 1 103 ? 0.837 16.961 -6.758 1.00 77.56 103 LEU A CA 1
ATOM 793 C C . LEU A 1 103 ? -0.510 16.396 -6.297 1.00 77.56 103 LEU A C 1
ATOM 795 O O . LEU A 1 103 ? -1.522 16.610 -6.959 1.00 77.56 103 LEU A O 1
ATOM 799 N N . PHE A 1 104 ? -0.559 15.724 -5.144 1.00 81.31 104 PHE A N 1
ATOM 800 C CA . PHE A 1 104 ? -1.819 15.207 -4.615 1.00 81.31 104 PHE A CA 1
ATOM 801 C C . PHE A 1 104 ? -2.825 16.333 -4.369 1.00 81.31 104 PHE A C 1
ATOM 803 O O . PHE A 1 104 ? -3.976 16.195 -4.764 1.00 81.31 104 PHE A O 1
ATOM 810 N N . ALA A 1 105 ? -2.408 17.458 -3.780 1.00 81.62 105 ALA A N 1
ATOM 811 C CA . ALA A 1 105 ? -3.280 18.612 -3.568 1.00 81.62 105 ALA A CA 1
ATOM 812 C C . ALA A 1 105 ? -3.833 19.179 -4.887 1.00 81.62 105 ALA A C 1
ATOM 814 O O . ALA A 1 105 ? -5.016 19.505 -4.953 1.00 81.62 105 ALA A O 1
ATOM 815 N N . PHE A 1 106 ? -3.009 19.227 -5.936 1.00 78.81 106 PHE A N 1
ATOM 816 C CA . PHE A 1 106 ? -3.402 19.702 -7.262 1.00 78.81 106 PHE A CA 1
ATOM 817 C C . PHE A 1 106 ? -4.389 18.759 -7.971 1.00 78.81 106 PHE A C 1
ATOM 819 O O . PHE A 1 106 ? -5.370 19.218 -8.549 1.00 78.81 106 PHE A O 1
ATOM 826 N N . PHE A 1 107 ? -4.171 17.441 -7.902 1.00 79.12 107 PHE A N 1
ATOM 827 C CA . PHE A 1 107 ? -5.017 16.443 -8.577 1.00 79.12 107 PHE A CA 1
ATOM 828 C C . PHE A 1 107 ? -6.225 15.986 -7.754 1.00 79.12 107 PHE A C 1
ATOM 830 O O . PHE A 1 107 ? -7.150 15.389 -8.304 1.00 79.12 107 PHE A O 1
ATOM 837 N N . ARG A 1 108 ? -6.257 16.274 -6.449 1.00 83.69 108 ARG A N 1
ATOM 838 C CA . ARG A 1 108 ? -7.353 15.901 -5.545 1.00 83.69 108 ARG A CA 1
ATOM 839 C C . ARG A 1 108 ? -8.751 16.272 -6.070 1.00 83.69 108 ARG A C 1
ATOM 841 O O . ARG A 1 108 ? -9.619 15.411 -5.946 1.00 83.69 108 ARG A O 1
ATOM 848 N N . PRO A 1 109 ? -9.003 17.461 -6.658 1.00 85.50 109 PRO A N 1
ATOM 849 C CA . PRO A 1 109 ? -10.327 17.823 -7.179 1.00 85.50 109 PRO A CA 1
ATOM 850 C C . PRO A 1 109 ? -10.808 16.946 -8.344 1.00 85.50 109 PRO A C 1
ATOM 852 O O . PRO A 1 109 ? -12.003 16.886 -8.605 1.00 85.50 109 PRO A O 1
ATOM 855 N N . LEU A 1 110 ? -9.892 16.264 -9.040 1.00 83.62 110 LEU A N 1
ATOM 856 C CA . LEU A 1 110 ? -10.194 15.390 -10.178 1.00 83.62 110 LEU A CA 1
ATOM 857 C C . LEU A 1 110 ? -10.447 13.934 -9.755 1.00 83.62 110 LEU A C 1
ATOM 859 O O . LEU A 1 110 ? -10.856 13.112 -10.575 1.00 83.62 110 LEU A O 1
ATOM 863 N N . LEU A 1 111 ? -10.185 13.587 -8.491 1.00 81.00 111 LEU A N 1
ATOM 864 C CA . LEU A 1 111 ? -10.384 12.233 -7.985 1.00 81.00 111 LEU A CA 1
ATOM 865 C C . LEU A 1 111 ? -11.854 12.006 -7.587 1.00 81.00 111 LEU A C 1
ATOM 867 O O . LEU A 1 111 ? -12.438 12.853 -6.910 1.00 81.00 111 LEU A O 1
ATOM 871 N N . PRO A 1 112 ? -12.447 10.839 -7.909 1.00 85.12 112 PRO A N 1
ATOM 872 C CA . PRO A 1 112 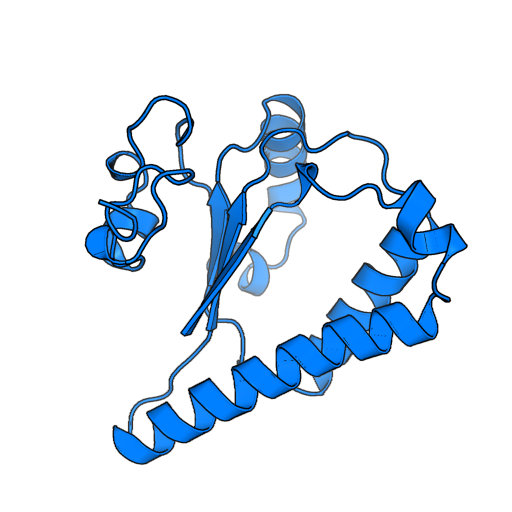? -13.807 10.515 -7.486 1.00 85.12 112 PRO A CA 1
ATOM 873 C C . PRO A 1 112 ? -13.959 10.538 -5.960 1.00 85.12 112 PRO A C 1
ATOM 875 O O . PRO A 1 112 ? -13.083 10.058 -5.233 1.00 85.12 112 PRO A O 1
ATOM 878 N N . GLU A 1 113 ? -15.112 10.985 -5.454 1.00 84.88 113 GLU A N 1
ATOM 879 C CA . GLU A 1 113 ? -15.371 11.028 -4.006 1.00 84.88 113 GLU A CA 1
ATOM 880 C C . GLU A 1 113 ? -15.170 9.678 -3.312 1.00 84.88 113 GLU A C 1
ATOM 882 O O . GLU A 1 113 ? -14.657 9.618 -2.195 1.00 84.88 113 GLU A O 1
ATOM 887 N N . ALA A 1 114 ? -15.561 8.584 -3.972 1.00 81.44 114 ALA A N 1
ATOM 888 C CA . ALA A 1 114 ? -15.400 7.233 -3.446 1.00 81.44 114 ALA A CA 1
ATOM 889 C C . ALA A 1 114 ? -13.924 6.879 -3.188 1.00 81.44 114 ALA A C 1
ATOM 891 O O . ALA A 1 114 ? -13.622 6.147 -2.247 1.00 81.44 114 ALA A O 1
ATOM 892 N N . VAL A 1 115 ? -13.002 7.423 -3.990 1.00 80.75 115 VAL A N 1
ATOM 893 C CA . VAL A 1 115 ? -11.553 7.271 -3.802 1.00 80.75 115 VAL A CA 1
ATOM 894 C C . VAL A 1 115 ? -11.078 8.178 -2.668 1.00 80.75 115 VAL A C 1
ATOM 896 O O . VAL A 1 115 ? -10.405 7.715 -1.748 1.00 80.75 115 VAL A O 1
ATOM 899 N N . LEU A 1 116 ? -11.488 9.449 -2.672 1.00 84.81 116 LEU A N 1
ATOM 900 C CA . LEU A 1 116 ? -11.101 10.426 -1.648 1.00 84.81 116 LEU A CA 1
ATOM 901 C C . LEU A 1 116 ? -11.545 10.026 -0.237 1.00 84.81 116 LEU A C 1
ATOM 903 O O . LEU A 1 116 ? -10.795 10.202 0.721 1.00 84.81 116 LEU A O 1
ATOM 907 N N . LYS A 1 117 ? -12.737 9.435 -0.098 1.00 86.50 117 LYS A N 1
ATOM 908 C CA . LYS A 1 117 ? -13.257 8.933 1.184 1.00 86.50 117 LYS A CA 1
ATOM 909 C C . LYS A 1 117 ? -12.351 7.852 1.785 1.00 86.50 117 LYS A C 1
ATOM 911 O O . LYS A 1 117 ? -12.218 7.792 3.011 1.00 86.50 117 LYS A O 1
ATOM 916 N N . LYS A 1 118 ? -11.685 7.062 0.933 1.00 87.50 118 LYS A N 1
ATOM 917 C CA . LYS A 1 118 ? -10.770 5.981 1.324 1.00 87.50 118 LYS A CA 1
ATOM 918 C C . LYS A 1 118 ? -9.336 6.442 1.563 1.00 87.50 118 LYS A C 1
ATOM 920 O O . LYS A 1 118 ? -8.626 5.748 2.278 1.00 87.50 118 LYS A O 1
ATOM 925 N N . ILE A 1 119 ? -8.890 7.565 1.003 1.00 89.19 119 ILE A N 1
ATOM 926 C CA . ILE A 1 119 ? -7.517 8.055 1.195 1.00 89.19 119 ILE A CA 1
ATOM 927 C C . ILE A 1 119 ? -7.436 8.897 2.473 1.00 89.19 119 ILE A C 1
ATOM 929 O O . ILE A 1 119 ? -8.213 9.832 2.671 1.00 89.19 119 ILE A O 1
ATOM 933 N N . LYS A 1 120 ? -6.469 8.584 3.339 1.00 87.88 120 LYS A N 1
ATOM 934 C CA . LYS A 1 120 ? -6.146 9.350 4.548 1.00 87.88 120 LYS A CA 1
ATOM 935 C C . LYS A 1 120 ? -4.677 9.734 4.507 1.00 87.88 120 LYS A C 1
ATOM 937 O O . LYS A 1 120 ? -3.806 8.874 4.555 1.00 87.88 120 LYS A O 1
ATOM 942 N N . VAL A 1 121 ? -4.408 11.029 4.394 1.00 85.62 121 VAL A N 1
ATOM 943 C CA . VAL A 1 121 ? -3.043 11.557 4.425 1.00 85.62 121 VAL A CA 1
ATOM 944 C C . VAL A 1 121 ? -2.705 11.890 5.866 1.00 85.62 121 VAL A C 1
ATOM 946 O O . VAL A 1 121 ? -3.387 12.710 6.480 1.00 85.62 121 VAL A O 1
ATOM 949 N N . CYS A 1 122 ? -1.673 11.251 6.403 1.00 83.12 122 CYS A N 1
ATOM 950 C CA . CYS A 1 122 ? -1.167 11.583 7.721 1.00 83.12 122 CYS A CA 1
ATOM 951 C C . CYS A 1 122 ? -0.283 12.839 7.637 1.00 83.12 122 CYS A C 1
ATOM 953 O O . CYS A 1 122 ? 0.620 12.890 6.792 1.00 83.12 122 CYS A O 1
ATOM 955 N N . PRO A 1 123 ? -0.520 13.861 8.477 1.00 69.94 123 PRO A N 1
ATOM 956 C CA . PRO A 1 123 ? 0.449 14.931 8.666 1.00 69.94 123 PRO A CA 1
ATOM 957 C C . PRO A 1 123 ? 1.705 14.374 9.362 1.00 69.94 123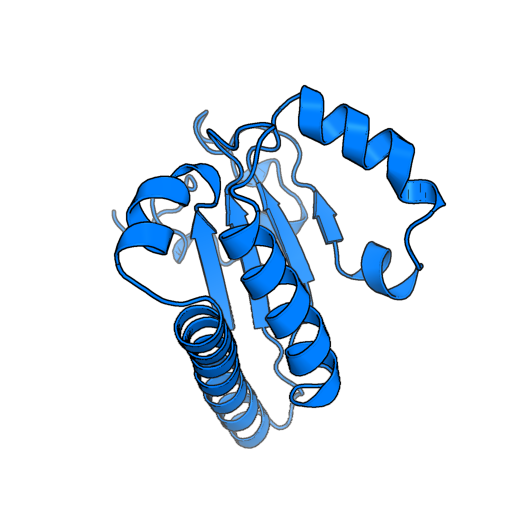 PRO A C 1
ATOM 959 O O . PRO A 1 123 ? 1.632 13.373 10.068 1.00 69.94 123 PRO A O 1
ATOM 962 N N . GLY A 1 124 ? 2.858 15.012 9.144 1.00 66.69 124 GLY A N 1
ATOM 963 C CA . GLY A 1 124 ? 4.112 14.654 9.820 1.00 66.69 124 GLY A CA 1
ATOM 964 C C . GLY A 1 124 ? 5.022 13.662 9.084 1.00 66.69 124 GLY A C 1
ATOM 965 O O . GLY A 1 124 ? 4.800 13.311 7.921 1.00 66.69 124 GLY A O 1
ATOM 966 N N . ASN A 1 125 ? 6.099 13.287 9.776 1.00 69.56 125 ASN A N 1
ATOM 967 C CA . ASN A 1 125 ? 7.092 12.301 9.367 1.00 69.56 125 ASN A CA 1
ATOM 968 C C . ASN A 1 125 ? 7.192 11.251 10.487 1.00 69.56 125 ASN A C 1
ATOM 970 O O . ASN A 1 125 ? 7.622 11.557 11.595 1.00 69.56 125 ASN A O 1
ATOM 974 N N . THR A 1 126 ? 6.782 10.011 10.231 1.00 67.25 126 THR A N 1
ATOM 975 C CA . THR A 1 126 ? 6.884 8.921 11.208 1.00 67.25 126 THR A CA 1
ATOM 976 C C . THR A 1 126 ? 8.342 8.593 11.532 1.00 67.25 126 THR A C 1
ATOM 978 O O . THR A 1 126 ? 8.608 8.085 12.613 1.00 67.25 126 THR A O 1
ATOM 981 N N . ALA A 1 127 ? 9.302 8.934 10.660 1.00 62.69 127 ALA A N 1
ATOM 982 C CA . ALA A 1 127 ? 10.731 8.796 10.950 1.00 62.69 127 ALA A CA 1
ATOM 983 C C . ALA A 1 127 ? 11.233 9.801 12.004 1.00 62.69 127 ALA A C 1
ATOM 985 O O . ALA A 1 127 ? 12.238 9.534 12.653 1.00 62.69 127 ALA A O 1
ATOM 986 N N . SER A 1 128 ? 10.534 10.926 12.220 1.00 63.88 128 SER A N 1
ATOM 987 C CA . SER A 1 128 ? 10.819 11.846 13.333 1.00 63.88 128 SER A CA 1
ATOM 988 C C . SER A 1 128 ? 10.087 11.470 14.629 1.00 63.88 128 SER A C 1
ATOM 990 O O . SER A 1 128 ? 10.111 12.241 15.582 1.00 63.88 128 SER A O 1
ATOM 992 N N . GLY A 1 129 ? 9.460 10.289 14.678 1.00 59.91 129 GLY A N 1
ATOM 993 C CA . GLY A 1 129 ? 9.057 9.643 15.927 1.00 59.91 129 GLY A CA 1
ATOM 994 C C . GLY A 1 129 ? 7.630 9.891 16.409 1.00 59.91 129 GLY A C 1
ATOM 995 O O . GLY A 1 129 ? 7.298 9.403 17.483 1.00 59.91 129 GLY A O 1
ATOM 996 N N . ASP A 1 130 ? 6.772 10.585 15.654 1.00 64.62 130 ASP A N 1
ATOM 997 C CA . ASP A 1 130 ? 5.407 10.866 16.119 1.00 64.62 130 ASP A CA 1
ATOM 998 C C . ASP A 1 130 ? 4.323 10.470 15.104 1.00 64.62 130 ASP A C 1
ATOM 1000 O O . ASP A 1 130 ? 3.729 11.300 14.409 1.00 64.62 130 ASP A O 1
ATOM 1004 N N . ILE A 1 131 ? 4.040 9.164 15.038 1.00 70.81 131 ILE A N 1
ATOM 1005 C CA . ILE A 1 131 ? 2.857 8.638 14.342 1.00 70.81 131 ILE A CA 1
ATOM 1006 C C . ILE A 1 131 ? 1.544 9.057 15.025 1.00 70.81 131 ILE A C 1
ATOM 1008 O O . ILE A 1 131 ? 0.489 9.013 14.385 1.00 70.81 131 ILE A O 1
ATOM 1012 N N . ALA A 1 132 ? 1.594 9.517 16.283 1.00 66.62 132 ALA A N 1
ATOM 1013 C CA . ALA A 1 132 ? 0.418 9.976 17.012 1.00 66.62 132 ALA A CA 1
ATOM 1014 C C . ALA A 1 132 ? -0.133 11.298 16.468 1.00 66.62 132 ALA A C 1
ATOM 1016 O O . ALA A 1 132 ? -1.335 11.553 16.572 1.00 66.62 132 ALA A O 1
ATOM 1017 N N . THR A 1 133 ? 0.692 12.075 15.757 1.00 71.06 133 THR A N 1
ATOM 1018 C CA . THR A 1 133 ? 0.210 13.211 14.958 1.00 71.06 133 THR A CA 1
ATOM 1019 C C . THR A 1 133 ? -0.735 12.810 13.827 1.00 71.06 133 THR A C 1
ATOM 1021 O O . THR A 1 133 ? -1.452 13.672 13.319 1.00 71.06 133 THR A O 1
ATOM 1024 N N . CYS A 1 134 ? -0.793 11.531 13.431 1.00 75.81 134 CYS A N 1
ATOM 1025 C CA . CYS A 1 134 ? -1.778 11.066 12.469 1.00 75.81 134 CYS A CA 1
ATOM 1026 C C . CYS A 1 134 ? -3.088 10.647 13.156 1.00 75.81 134 CYS A C 1
ATOM 1028 O O . CYS A 1 134 ? -3.155 9.556 13.732 1.00 75.81 134 CYS A O 1
ATOM 1030 N N . PRO A 1 135 ? -4.190 11.410 12.993 1.00 70.88 135 PRO A N 1
ATOM 1031 C CA . PRO A 1 135 ? -5.451 11.103 13.671 1.00 70.88 135 PRO A CA 1
ATOM 1032 C C . PRO A 1 135 ? -6.028 9.746 13.251 1.00 70.88 135 PRO A C 1
ATOM 1034 O O . PRO A 1 135 ? -6.689 9.068 14.032 1.00 70.88 135 PRO A O 1
ATOM 1037 N N . PHE A 1 136 ? -5.764 9.324 12.010 1.00 73.94 136 PHE A N 1
ATOM 1038 C CA . PHE A 1 136 ? -6.211 8.024 11.520 1.00 73.94 136 PHE A CA 1
ATOM 1039 C C . PHE A 1 136 ? -5.342 6.875 12.036 1.00 73.94 136 PHE A C 1
ATOM 1041 O O . PHE A 1 136 ? -5.873 5.801 12.311 1.00 73.94 136 PHE A O 1
ATOM 1048 N N . ALA A 1 137 ? -4.032 7.096 12.186 1.00 68.62 137 ALA A N 1
ATOM 1049 C CA . ALA A 1 137 ? -3.163 6.093 12.777 1.00 68.62 137 ALA A CA 1
ATOM 1050 C C . ALA A 1 137 ? -3.607 5.809 14.209 1.00 68.62 137 ALA A C 1
ATOM 1052 O O . ALA A 1 137 ? -3.927 4.674 14.512 1.00 68.62 137 ALA A O 1
ATOM 1053 N N . MET A 1 138 ? -3.801 6.844 15.025 1.00 69.69 138 MET A N 1
ATOM 1054 C CA . MET A 1 138 ? -4.255 6.681 16.409 1.00 69.69 138 MET A CA 1
ATOM 1055 C C . MET A 1 138 ? -5.623 6.007 16.551 1.00 69.69 138 MET A C 1
ATOM 1057 O O . MET A 1 138 ? -5.837 5.245 17.487 1.00 69.69 138 MET A O 1
ATOM 1061 N N . ALA A 1 139 ? -6.558 6.275 15.636 1.00 72.69 139 ALA A N 1
ATOM 1062 C CA . ALA A 1 139 ? -7.920 5.756 15.750 1.00 72.69 139 ALA A CA 1
ATOM 1063 C C . ALA A 1 139 ? -8.095 4.328 15.207 1.00 72.69 139 ALA A C 1
ATOM 1065 O O . ALA A 1 139 ? -9.047 3.643 15.580 1.00 72.69 139 ALA A O 1
ATOM 1066 N N . ARG A 1 140 ? -7.267 3.909 14.241 1.00 73.06 140 ARG A N 1
ATOM 1067 C CA . ARG A 1 140 ? -7.524 2.708 13.420 1.00 73.06 140 ARG A CA 1
ATOM 1068 C C . ARG A 1 140 ? -6.300 1.825 13.199 1.00 73.06 140 ARG A C 1
ATOM 1070 O O . ARG A 1 140 ? -6.471 0.669 12.822 1.00 73.06 140 ARG A O 1
ATOM 1077 N N . LEU A 1 141 ? -5.091 2.347 13.384 1.00 71.81 141 LEU A N 1
ATOM 1078 C CA . LEU A 1 141 ? -3.865 1.558 13.375 1.00 71.81 141 LEU A CA 1
ATOM 1079 C C . LEU A 1 141 ? -3.503 1.307 14.838 1.00 71.81 141 LEU A C 1
ATOM 1081 O O . LEU A 1 141 ? -3.181 2.237 15.566 1.00 71.81 141 LEU A O 1
ATOM 1085 N N . ALA A 1 142 ? -3.588 0.064 15.303 1.00 72.75 142 ALA A N 1
ATOM 1086 C CA . ALA A 1 142 ? -3.139 -0.267 16.649 1.00 72.75 142 ALA A CA 1
ATOM 1087 C C . ALA A 1 142 ? -1.633 0.040 16.753 1.00 72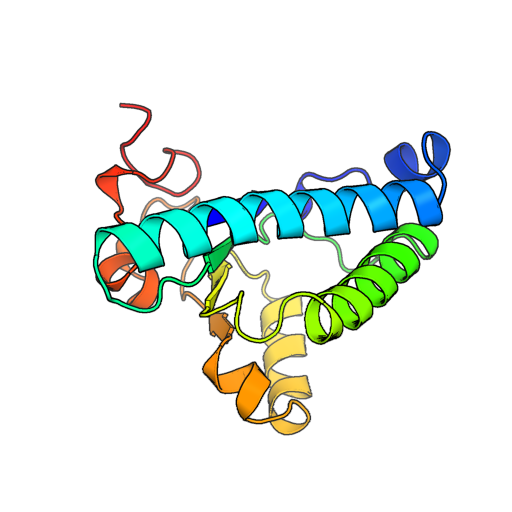.75 142 ALA A C 1
ATOM 1089 O O . ALA A 1 142 ? -0.819 -0.753 16.296 1.00 72.75 142 ALA A O 1
ATOM 1090 N N . VAL A 1 143 ? -1.262 1.208 17.293 1.00 69.94 143 VAL A N 1
ATOM 1091 C CA . VAL A 1 143 ? 0.127 1.715 17.306 1.00 69.94 143 VAL A CA 1
ATOM 1092 C C . VAL A 1 143 ? 1.079 0.734 17.990 1.00 69.94 143 VAL A C 1
ATOM 1094 O O . VAL A 1 143 ? 2.213 0.554 17.552 1.00 69.94 143 VAL A O 1
ATOM 1097 N N . GLU A 1 144 ? 0.580 0.025 19.000 1.00 73.00 144 GLU A N 1
ATOM 1098 C CA . GLU A 1 144 ? 1.287 -1.056 19.693 1.00 73.00 144 GLU A CA 1
ATOM 1099 C C . GLU A 1 144 ? 1.672 -2.219 18.757 1.00 73.00 144 GLU A C 1
ATOM 1101 O O . GLU A 1 144 ? 2.674 -2.883 18.979 1.00 73.00 144 GLU A O 1
ATOM 1106 N N . GLN A 1 145 ? 0.911 -2.445 17.683 1.00 75.69 145 GLN A N 1
ATOM 1107 C CA . GLN A 1 145 ? 1.149 -3.492 16.681 1.00 75.69 145 GLN A CA 1
ATOM 1108 C C . GLN A 1 145 ? 1.929 -2.989 15.458 1.00 75.69 145 GLN A C 1
ATOM 1110 O O . GLN A 1 145 ? 2.213 -3.760 14.541 1.00 75.69 145 GLN A O 1
ATOM 1115 N N . LEU A 1 146 ? 2.262 -1.696 15.405 1.00 80.00 146 LEU A N 1
ATOM 1116 C CA . LEU A 1 146 ? 3.080 -1.157 14.329 1.00 80.00 146 LEU A CA 1
ATOM 1117 C C . LEU A 1 146 ? 4.566 -1.426 14.603 1.00 80.00 146 LEU A C 1
ATOM 1119 O O . LEU A 1 146 ? 5.003 -1.358 15.752 1.00 80.00 146 LEU A O 1
ATOM 1123 N N . PRO A 1 147 ? 5.368 -1.688 13.560 1.00 82.56 147 PRO A N 1
ATOM 1124 C CA . PRO A 1 147 ? 6.812 -1.819 13.707 1.00 82.56 147 PRO A CA 1
ATOM 1125 C C . PRO A 1 147 ? 7.460 -0.468 14.044 1.00 82.56 147 PRO A C 1
ATOM 1127 O O . PRO A 1 147 ? 6.964 0.592 13.643 1.00 82.56 147 PRO A O 1
ATOM 1130 N N . GLY A 1 148 ? 8.609 -0.488 14.717 1.00 80.94 148 GLY A N 1
ATOM 1131 C CA . GLY A 1 148 ? 9.318 0.700 15.190 1.00 80.94 148 GLY A CA 1
ATOM 1132 C C . GLY A 1 148 ? 9.768 1.643 14.078 1.00 80.94 148 GLY A C 1
ATOM 1133 O O . GLY A 1 148 ? 9.813 2.853 14.285 1.00 80.94 148 GLY A O 1
ATOM 1134 N N . PHE A 1 149 ? 9.982 1.148 12.851 1.00 80.88 149 PHE A N 1
ATOM 1135 C CA . PHE A 1 149 ? 10.258 2.015 11.693 1.00 80.88 149 PHE A CA 1
ATOM 1136 C C . PHE A 1 149 ? 9.063 2.896 11.276 1.00 80.88 149 PHE A C 1
ATOM 1138 O O . PHE A 1 149 ? 9.243 3.861 10.535 1.00 80.88 149 PHE A O 1
ATOM 1145 N N . LEU A 1 150 ? 7.849 2.591 11.746 1.00 78.44 150 LEU A N 1
ATOM 1146 C CA . LEU A 1 150 ? 6.670 3.461 11.653 1.00 78.44 150 LEU A CA 1
ATOM 1147 C C . LEU A 1 150 ? 6.371 4.169 12.984 1.00 78.44 150 LEU A C 1
ATOM 1149 O O . LEU A 1 150 ? 5.251 4.626 13.181 1.00 78.44 150 LEU A O 1
ATOM 1153 N N . ALA A 1 151 ? 7.348 4.252 13.893 1.00 76.62 151 ALA A N 1
ATOM 1154 C CA . ALA A 1 151 ? 7.187 4.748 15.262 1.00 76.62 151 ALA A CA 1
ATOM 1155 C C . ALA A 1 151 ? 6.164 3.955 16.104 1.00 76.62 151 ALA A C 1
ATOM 1157 O O . ALA A 1 151 ? 5.549 4.499 17.020 1.00 76.62 151 ALA A O 1
ATOM 1158 N N . GLY A 1 152 ? 5.977 2.669 15.790 1.00 76.75 152 GLY A N 1
ATOM 1159 C CA . GLY A 1 152 ? 5.220 1.741 16.625 1.00 76.75 152 GLY A CA 1
ATOM 1160 C C . GLY A 1 152 ? 6.058 1.102 17.736 1.00 76.75 152 GLY A C 1
ATOM 1161 O O . GLY A 1 152 ? 7.176 1.543 18.021 1.00 76.75 152 GLY A O 1
ATOM 1162 N N . LYS A 1 153 ? 5.500 0.075 18.385 1.00 78.06 153 LYS A N 1
ATOM 1163 C CA . LYS A 1 153 ? 6.125 -0.624 19.523 1.00 78.06 153 LYS A CA 1
ATOM 1164 C C . LYS A 1 153 ? 6.184 -2.148 19.376 1.00 78.06 153 LYS A C 1
ATOM 1166 O O . LYS A 1 153 ? 6.592 -2.811 20.315 1.00 78.06 153 LYS A O 1
ATOM 1171 N N . ALA A 1 154 ? 5.804 -2.709 18.229 1.00 77.19 154 ALA A N 1
ATOM 1172 C CA . ALA A 1 154 ? 5.721 -4.163 18.055 1.00 77.19 154 ALA A CA 1
ATOM 1173 C C . ALA A 1 154 ? 7.083 -4.884 18.081 1.00 77.19 154 ALA A C 1
ATOM 1175 O O . ALA A 1 154 ? 7.130 -6.102 18.213 1.00 77.19 154 ALA A O 1
ATOM 1176 N N . ASP A 1 155 ? 8.175 -4.146 17.891 1.00 72.19 155 ASP A N 1
ATOM 1177 C CA . ASP A 1 155 ? 9.561 -4.621 17.869 1.00 72.19 155 ASP A CA 1
ATOM 1178 C C . ASP A 1 155 ? 10.353 -4.271 19.142 1.00 72.19 155 ASP A C 1
ATOM 1180 O O . ASP A 1 155 ? 11.564 -4.496 19.182 1.00 72.19 155 ASP A O 1
ATOM 1184 N N . LYS A 1 156 ? 9.685 -3.719 20.162 1.00 56.88 156 LYS A N 1
ATOM 1185 C CA . LYS A 1 156 ? 10.242 -3.439 21.492 1.00 56.88 156 LYS A CA 1
ATOM 1186 C C . LYS A 1 156 ? 9.689 -4.415 22.519 1.00 56.88 156 LYS A C 1
ATOM 1188 O O . LYS A 1 156 ? 10.472 -4.775 23.423 1.00 56.88 156 LYS A O 1
#

pLDDT: mean 86.32, std 9.9, range [56.88, 98.44]

Organism: NCBI:txid172671

InterPro domains:
  IPR001251 CRAL-TRIO lipid binding domain [PF00650] (1-126)
  IPR001251 CRAL-TRIO lipid binding domain [PS50191] (1-156)
  IPR001251 CRAL-TRIO lipid binding domain [cd00170] (1-128)
  IPR036865 CRAL-TRIO lipid binding domain superfamily [G3DSA:3.40.525.10] (1-156)
  IPR036865 CRAL-TRIO lipid binding domain superfamily [SSF52087] (1-127)

Radius of gyration: 16.22 Å; chains: 1; bounding box: 37×35×38 Å